Protein AF-A0A4R3DYY4-F1 (afdb_monomer_lite)

Radius of gyration: 25.38 Å; chains: 1; bounding box: 75×34×52 Å

Foldseek 3Di:
DPDPPQLDAPDQFDDLQSVLCNPVNVRSVCSVVVVVVVVVVPQADQDPVPRGGGRVSNVVSVCVVVVVPPPPPPPPPPPPPCVVVVVVVVVVVVVVVVVVPDDD

Sequence (104 aa):
MPERRRPEPTSLYPDEKELARVILGDRASEWPRIAKMEERNGLPPISAVYGGRYWPAIRAFFDRRYKLEAVTSLEQEEEPNDGLAEWKAERARIAAAKAKKRPD

pLDDT: mean 72.8, std 13.15, range [42.94, 85.94]

Structure (mmCIF, N/CA/C/O backbone):
data_AF-A0A4R3DYY4-F1
#
_entry.id   AF-A0A4R3DYY4-F1
#
loop_
_atom_site.group_PDB
_atom_site.id
_atom_site.type_symbol
_atom_site.label_atom_id
_atom_site.label_alt_id
_atom_site.label_comp_id
_atom_site.label_asym_id
_atom_site.label_entity_id
_atom_site.label_seq_id
_atom_site.pdbx_PDB_ins_code
_atom_site.Cartn_x
_atom_site.Cartn_y
_atom_site.Cartn_z
_atom_site.occupancy
_atom_site.B_iso_or_equiv
_atom_site.auth_seq_id
_atom_site.auth_comp_id
_atom_site.auth_asym_id
_atom_site.auth_atom_id
_atom_site.pdbx_PDB_model_num
ATOM 1 N N . MET A 1 1 ? -18.845 -22.920 -2.974 1.00 43.38 1 MET A N 1
ATOM 2 C CA . MET A 1 1 ? -18.210 -21.905 -2.106 1.00 43.38 1 MET A CA 1
ATOM 3 C C . MET A 1 1 ? -17.804 -20.750 -3.005 1.00 43.38 1 MET A C 1
ATOM 5 O O . MET A 1 1 ? -17.095 -21.035 -3.961 1.00 43.38 1 MET A O 1
ATOM 9 N N . PRO A 1 2 ? -18.288 -19.510 -2.825 1.00 50.94 2 PRO A N 1
ATOM 10 C CA . PRO A 1 2 ? -17.786 -18.408 -3.634 1.00 50.94 2 PRO A CA 1
ATOM 11 C C . PRO A 1 2 ? -16.313 -18.186 -3.277 1.00 50.94 2 PRO A C 1
ATOM 13 O O . PRO A 1 2 ? -15.975 -18.012 -2.105 1.00 50.94 2 PRO A O 1
ATOM 16 N N . GLU A 1 3 ? -15.450 -18.252 -4.290 1.00 49.66 3 GLU A N 1
ATOM 17 C CA . GLU A 1 3 ? -14.047 -17.850 -4.226 1.00 49.66 3 GLU A CA 1
ATOM 18 C C . GLU A 1 3 ? -13.998 -16.477 -3.545 1.00 49.66 3 GLU A C 1
ATOM 20 O O . GLU A 1 3 ? -14.592 -15.516 -4.047 1.00 49.66 3 GLU A O 1
ATOM 25 N N . ARG A 1 4 ? -13.373 -16.371 -2.367 1.00 54.16 4 ARG A N 1
ATOM 26 C CA . ARG A 1 4 ? -13.184 -15.073 -1.711 1.00 54.16 4 ARG A CA 1
ATOM 27 C C . ARG A 1 4 ? -12.249 -14.269 -2.606 1.00 54.16 4 ARG A C 1
ATOM 29 O O . ARG A 1 4 ? -11.035 -14.365 -2.449 1.00 54.16 4 ARG A O 1
ATOM 36 N N . ARG A 1 5 ? -12.799 -13.521 -3.572 1.00 57.78 5 ARG A N 1
ATOM 37 C CA . ARG A 1 5 ? -12.030 -12.568 -4.376 1.00 57.78 5 ARG A CA 1
ATOM 38 C C . ARG A 1 5 ? -11.246 -11.722 -3.386 1.00 57.78 5 ARG A C 1
ATOM 40 O O . ARG A 1 5 ? -11.843 -11.073 -2.524 1.00 57.78 5 ARG A O 1
ATOM 47 N N . ARG A 1 6 ? -9.915 -11.813 -3.457 1.00 62.09 6 ARG A N 1
ATOM 48 C CA . ARG A 1 6 ? -9.033 -10.940 -2.685 1.00 62.09 6 ARG A CA 1
ATOM 49 C C . ARG A 1 6 ? -9.521 -9.509 -2.912 1.00 62.09 6 ARG A C 1
ATOM 51 O O . ARG A 1 6 ? -9.836 -9.180 -4.057 1.00 62.09 6 ARG A O 1
ATOM 58 N N . PRO A 1 7 ? -9.633 -8.684 -1.862 1.00 64.44 7 PRO A N 1
ATOM 59 C CA . PRO A 1 7 ? -9.902 -7.275 -2.062 1.00 64.44 7 PRO A CA 1
ATOM 60 C C . PRO A 1 7 ? -8.690 -6.708 -2.803 1.00 64.44 7 PRO A C 1
ATOM 62 O O . PRO A 1 7 ? -7.621 -6.533 -2.228 1.00 64.44 7 PRO A O 1
ATOM 65 N N . GLU A 1 8 ? -8.832 -6.532 -4.109 1.00 71.06 8 GLU A N 1
ATOM 66 C CA . GLU A 1 8 ? -7.875 -5.816 -4.935 1.00 71.06 8 GLU A CA 1
ATOM 67 C C . GLU A 1 8 ? -8.502 -4.465 -5.291 1.00 71.06 8 GLU A C 1
ATOM 69 O O . GLU A 1 8 ? -9.716 -4.394 -5.508 1.00 71.06 8 GLU A O 1
ATOM 74 N N . PRO A 1 9 ? -7.711 -3.384 -5.290 1.00 75.44 9 PRO A N 1
ATOM 75 C CA . PRO A 1 9 ? -8.178 -2.080 -5.716 1.00 75.44 9 PRO A CA 1
ATOM 76 C C . PRO A 1 9 ? -8.576 -2.101 -7.190 1.00 75.44 9 PRO A C 1
ATOM 78 O O . PRO A 1 9 ? -8.115 -2.934 -7.974 1.00 75.44 9 PRO A O 1
ATOM 81 N N . THR A 1 10 ? -9.407 -1.138 -7.574 1.00 75.88 10 THR A N 1
ATOM 82 C CA . THR A 1 10 ? -9.939 -1.040 -8.941 1.00 75.88 10 THR A CA 1
ATOM 83 C C . THR A 1 10 ? -8.859 -0.600 -9.941 1.00 75.88 10 THR A C 1
ATOM 85 O O . THR A 1 10 ? -8.963 -0.875 -11.134 1.00 75.88 10 THR A O 1
ATOM 88 N N . SER A 1 11 ? -7.800 0.053 -9.448 1.00 78.88 11 SER A N 1
ATOM 89 C CA . SER A 1 11 ? -6.724 0.660 -10.239 1.00 78.88 11 SER A CA 1
ATOM 90 C C . SER A 1 11 ? -5.335 0.297 -9.704 1.00 78.88 11 SER A C 1
ATOM 92 O O . SER A 1 11 ? -5.167 -0.008 -8.527 1.00 78.88 11 SER A O 1
ATOM 94 N N . LEU A 1 12 ? -4.307 0.399 -10.557 1.00 80.44 12 LEU A N 1
ATOM 95 C CA . LEU A 1 12 ? -2.898 0.196 -10.168 1.00 80.44 12 LEU A CA 1
ATOM 96 C C . LEU A 1 12 ? -2.371 1.274 -9.205 1.00 80.44 12 LEU A C 1
ATOM 98 O O . LEU A 1 12 ? -1.470 1.010 -8.407 1.00 80.44 12 LEU A O 1
ATOM 102 N N . TYR A 1 13 ? -2.953 2.470 -9.281 1.00 81.69 13 TYR A N 1
ATOM 103 C CA . TYR A 1 13 ? -2.720 3.598 -8.385 1.00 81.69 13 TYR A CA 1
ATOM 104 C C . TYR A 1 13 ? -4.045 3.962 -7.708 1.00 81.69 13 TYR A C 1
ATOM 106 O O . TYR A 1 13 ? -4.714 4.898 -8.146 1.00 81.69 13 TYR A O 1
ATOM 114 N N . PRO A 1 14 ? -4.490 3.190 -6.704 1.00 81.69 14 PRO A N 1
ATOM 115 C CA . PRO A 1 14 ? -5.687 3.547 -5.961 1.00 81.69 14 PRO A CA 1
ATOM 116 C C . PRO A 1 14 ? -5.478 4.840 -5.171 1.00 81.69 14 PRO A C 1
ATOM 118 O O . PRO A 1 14 ? -4.364 5.156 -4.737 1.00 81.69 14 PRO A O 1
ATOM 121 N N . ASP A 1 15 ? -6.582 5.551 -4.942 1.00 81.00 15 ASP A N 1
ATOM 122 C CA . ASP A 1 15 ? -6.631 6.646 -3.976 1.00 81.00 15 ASP A CA 1
ATOM 123 C C . ASP A 1 15 ? -6.303 6.125 -2.570 1.00 81.00 15 ASP A C 1
ATOM 125 O O . ASP A 1 15 ? -6.580 4.967 -2.235 1.00 81.00 15 ASP A O 1
ATOM 129 N N . GLU A 1 16 ? -5.750 6.986 -1.717 1.00 80.12 16 GLU A N 1
ATOM 130 C CA . GLU A 1 16 ? -5.388 6.618 -0.348 1.00 80.12 16 GLU A CA 1
ATOM 131 C C . GLU A 1 16 ? -6.571 6.054 0.447 1.00 80.12 16 GLU A C 1
ATOM 133 O O . GLU A 1 16 ? -6.375 5.144 1.251 1.00 80.12 16 GLU A O 1
ATOM 138 N N . LYS A 1 17 ? -7.800 6.524 0.192 1.00 82.06 17 LYS A N 1
ATOM 139 C CA . LYS A 1 17 ? -9.010 6.016 0.857 1.00 82.06 17 LYS A CA 1
ATOM 140 C C . LYS A 1 17 ? -9.386 4.611 0.401 1.00 82.06 17 LYS A C 1
ATOM 142 O O . LYS A 1 17 ? -9.805 3.792 1.220 1.00 82.06 17 LYS A O 1
ATOM 147 N N . GLU A 1 18 ? -9.251 4.328 -0.893 1.00 84.19 18 GLU A N 1
ATOM 148 C CA . GLU A 1 18 ? -9.513 2.992 -1.437 1.00 84.19 18 GLU A CA 1
ATOM 149 C C . GLU A 1 18 ? -8.452 2.011 -0.932 1.00 84.19 18 GL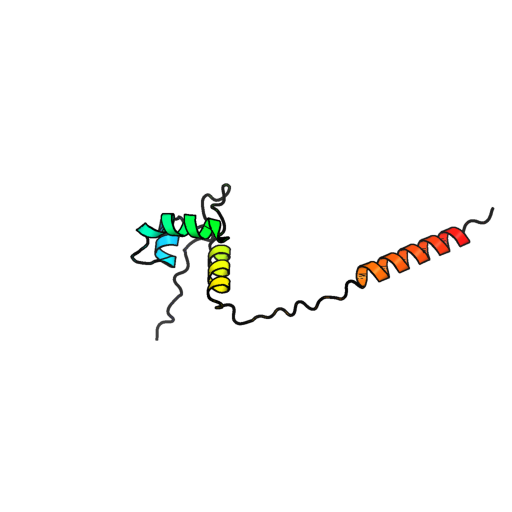U A C 1
ATOM 151 O O . GLU A 1 18 ? -8.782 0.950 -0.402 1.00 84.19 18 GLU A O 1
ATOM 156 N N . LEU A 1 19 ? -7.184 2.421 -0.984 1.00 83.88 19 LEU A N 1
ATOM 157 C CA . LEU A 1 19 ? -6.056 1.647 -0.486 1.00 83.88 19 LEU A CA 1
ATOM 158 C C . LEU A 1 19 ? -6.190 1.323 1.009 1.00 83.88 19 LEU A C 1
ATOM 160 O O . LEU A 1 19 ? -6.025 0.175 1.423 1.00 83.88 19 LEU A O 1
ATOM 164 N N . ALA A 1 20 ? -6.552 2.323 1.812 1.00 85.94 20 ALA A N 1
ATOM 165 C CA . ALA A 1 20 ? -6.808 2.173 3.236 1.00 85.94 20 ALA A CA 1
ATOM 166 C C . ALA A 1 20 ? -7.900 1.138 3.521 1.00 85.94 20 ALA A C 1
ATOM 168 O O . ALA A 1 20 ? -7.755 0.301 4.413 1.00 85.94 20 ALA A O 1
ATOM 169 N N . ARG A 1 21 ? -8.984 1.166 2.739 1.00 85.56 21 ARG A N 1
ATOM 170 C CA . ARG A 1 21 ? -10.102 0.230 2.880 1.00 85.56 21 ARG A CA 1
ATOM 171 C C . ARG A 1 21 ? -9.720 -1.188 2.467 1.00 85.56 21 ARG A C 1
ATOM 173 O O . ARG A 1 21 ? -10.181 -2.138 3.088 1.00 85.56 21 ARG A O 1
ATOM 180 N N . VAL A 1 22 ? -8.862 -1.339 1.462 1.00 84.44 22 VAL A N 1
ATOM 181 C CA . VAL A 1 22 ? -8.362 -2.648 1.024 1.00 84.44 22 VAL A CA 1
ATOM 182 C C . VAL A 1 22 ? -7.420 -3.269 2.063 1.00 84.44 22 VAL A C 1
ATOM 184 O O . VAL A 1 22 ? -7.519 -4.463 2.335 1.00 84.44 22 VAL A O 1
ATOM 187 N N . ILE A 1 23 ? -6.530 -2.475 2.668 1.00 81.75 23 ILE A N 1
ATOM 188 C CA . ILE A 1 23 ? -5.508 -2.985 3.599 1.00 81.75 23 ILE A CA 1
ATOM 189 C C . ILE A 1 23 ? -6.053 -3.140 5.023 1.00 81.75 23 ILE A C 1
ATOM 191 O O . ILE A 1 23 ? -5.824 -4.158 5.674 1.00 81.75 23 ILE A O 1
ATOM 195 N N . LEU A 1 24 ? -6.751 -2.121 5.526 1.00 84.56 24 LEU A N 1
ATOM 196 C CA . LEU A 1 24 ? -7.185 -2.039 6.923 1.00 84.56 24 LEU A CA 1
ATOM 197 C C . LEU A 1 24 ? -8.684 -2.295 7.116 1.00 84.56 24 LEU A C 1
ATOM 199 O O . LEU A 1 24 ? -9.120 -2.477 8.258 1.00 84.56 24 LEU A O 1
ATOM 203 N N . GLY A 1 25 ? -9.472 -2.313 6.037 1.00 83.56 25 GLY A N 1
ATOM 204 C CA . GLY A 1 25 ? -10.920 -2.481 6.110 1.00 83.56 25 GLY A CA 1
ATOM 205 C C . GLY A 1 25 ? -11.579 -1.317 6.842 1.00 83.56 25 GLY A C 1
ATOM 206 O O . GLY A 1 25 ? -11.479 -0.164 6.429 1.00 83.56 25 GLY A O 1
ATOM 207 N N . ASP A 1 26 ? -12.236 -1.634 7.953 1.00 82.75 26 ASP A N 1
ATOM 208 C CA . ASP A 1 26 ? -12.934 -0.677 8.820 1.00 82.75 26 ASP A CA 1
ATOM 209 C C . ASP A 1 26 ? -11.985 0.359 9.455 1.00 82.75 26 ASP A C 1
ATOM 211 O O . ASP A 1 26 ? -12.356 1.502 9.707 1.00 82.75 26 ASP A O 1
ATOM 215 N N . ARG A 1 27 ? -10.702 0.004 9.611 1.00 83.00 27 ARG A N 1
ATOM 216 C CA . ARG A 1 27 ? -9.659 0.883 10.170 1.00 83.00 27 ARG A CA 1
ATOM 217 C C . ARG A 1 27 ? -9.001 1.793 9.128 1.00 83.00 27 ARG A C 1
ATOM 219 O O . ARG A 1 27 ? -7.884 2.265 9.334 1.00 83.00 27 ARG A O 1
ATOM 226 N N . ALA A 1 28 ? -9.677 2.061 8.012 1.00 85.00 28 ALA A N 1
ATOM 227 C CA . ALA A 1 28 ? -9.149 2.884 6.924 1.00 85.00 28 ALA A CA 1
ATOM 228 C C . ALA A 1 28 ? -8.645 4.268 7.392 1.00 85.00 28 ALA A C 1
ATOM 230 O O . ALA A 1 28 ? -7.650 4.772 6.879 1.00 85.00 28 ALA A O 1
ATOM 231 N N . SER A 1 29 ? -9.266 4.861 8.413 1.00 85.06 29 SER A N 1
ATOM 232 C CA . SER A 1 29 ? -8.860 6.162 8.966 1.00 85.06 29 SER A CA 1
ATOM 233 C C . SER A 1 29 ? -7.449 6.181 9.570 1.00 85.06 29 SER A C 1
ATOM 235 O O . SER A 1 29 ? -6.843 7.246 9.666 1.00 85.06 29 SER A O 1
ATOM 237 N N . GLU A 1 30 ? -6.900 5.028 9.964 1.00 85.88 30 GLU A N 1
ATOM 238 C CA . GLU A 1 30 ? -5.544 4.935 10.526 1.00 85.88 30 GLU A CA 1
ATOM 239 C C . GLU A 1 30 ? -4.459 4.760 9.458 1.00 85.88 30 GLU A C 1
ATOM 241 O O . GLU A 1 30 ? -3.267 4.930 9.741 1.00 85.88 30 GLU A O 1
ATOM 246 N N . TRP A 1 31 ? -4.862 4.473 8.217 1.00 85.44 31 TRP A N 1
ATOM 247 C CA . TRP A 1 31 ? -3.953 4.278 7.097 1.00 85.44 31 TRP A CA 1
ATOM 248 C C . TRP A 1 31 ? -2.921 5.394 6.925 1.00 85.44 31 TRP A C 1
ATOM 250 O O . TRP A 1 31 ? -1.752 5.044 6.873 1.00 85.44 31 TRP A O 1
ATOM 260 N N . PRO A 1 32 ? -3.243 6.702 6.918 1.00 83.25 32 PRO A N 1
ATOM 261 C CA . PRO A 1 32 ? -2.226 7.741 6.713 1.00 83.25 32 PRO A CA 1
ATOM 262 C C . PRO A 1 32 ? -1.131 7.738 7.794 1.00 83.25 32 PRO A C 1
ATOM 264 O O . PRO A 1 32 ? 0.038 8.018 7.517 1.00 83.25 32 PRO A O 1
ATOM 267 N N . ARG A 1 33 ? -1.477 7.378 9.038 1.00 85.75 33 ARG A N 1
ATOM 268 C CA . ARG A 1 33 ? -0.505 7.268 10.136 1.00 85.75 33 ARG A CA 1
ATOM 269 C C . ARG A 1 33 ? 0.400 6.051 9.951 1.00 85.75 33 ARG A C 1
ATOM 271 O O . ARG A 1 33 ? 1.612 6.159 10.137 1.00 85.75 33 ARG A O 1
ATOM 278 N N . ILE A 1 34 ? -0.188 4.918 9.574 1.00 84.31 34 ILE A N 1
ATOM 279 C CA . ILE A 1 34 ? 0.524 3.659 9.324 1.00 84.31 34 ILE A CA 1
ATOM 280 C C . ILE A 1 34 ? 1.401 3.786 8.078 1.00 84.31 34 ILE A C 1
ATOM 282 O O . ILE A 1 34 ? 2.578 3.461 8.130 1.00 84.31 34 ILE A O 1
ATOM 286 N N . ALA A 1 35 ? 0.864 4.347 7.001 1.00 83.62 35 ALA A N 1
ATOM 287 C CA . ALA A 1 35 ? 1.539 4.652 5.751 1.00 83.62 35 ALA A CA 1
ATOM 288 C C . ALA A 1 35 ? 2.821 5.456 5.979 1.00 83.62 35 ALA A C 1
ATOM 290 O O . ALA A 1 35 ? 3.871 5.066 5.481 1.00 83.62 35 ALA A O 1
ATOM 291 N N . LYS A 1 36 ? 2.771 6.510 6.801 1.00 82.81 36 LYS A N 1
ATOM 292 C CA . LYS A 1 36 ? 3.953 7.318 7.137 1.00 82.81 36 LYS A CA 1
ATOM 293 C C . LYS A 1 36 ? 5.003 6.544 7.940 1.00 82.81 36 LYS A C 1
ATOM 295 O O . LYS A 1 36 ? 6.198 6.812 7.817 1.00 82.81 36 LYS A O 1
ATOM 300 N N . MET A 1 37 ? 4.570 5.618 8.795 1.00 85.00 37 MET A N 1
ATOM 301 C CA . MET A 1 37 ? 5.476 4.750 9.548 1.00 85.00 37 MET A CA 1
ATOM 302 C C . MET A 1 37 ? 6.112 3.700 8.634 1.00 85.00 37 MET A C 1
ATOM 304 O O . MET A 1 37 ? 7.321 3.505 8.673 1.00 85.00 37 MET A O 1
ATOM 308 N N . GLU A 1 38 ? 5.316 3.088 7.763 1.00 81.56 38 GLU A N 1
ATOM 309 C CA . GLU A 1 38 ? 5.771 2.0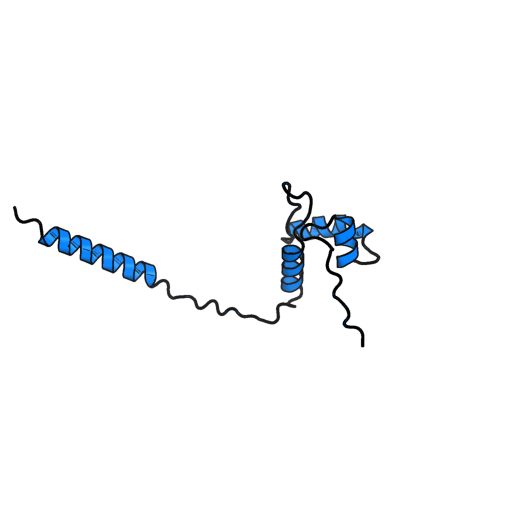76 6.818 1.00 81.56 38 GLU A CA 1
ATOM 310 C C . GLU A 1 38 ? 6.629 2.675 5.694 1.00 81.56 38 GLU A C 1
ATOM 312 O O . GLU A 1 38 ? 7.574 2.027 5.262 1.00 81.56 38 GLU A O 1
ATOM 317 N N . GLU A 1 39 ? 6.418 3.931 5.286 1.00 84.12 39 GLU A N 1
ATOM 318 C CA . GLU A 1 39 ? 7.327 4.655 4.377 1.00 84.12 39 GLU A CA 1
ATOM 319 C C . GLU A 1 39 ? 8.748 4.742 4.949 1.00 84.12 39 GLU A C 1
ATOM 321 O O . GLU A 1 39 ? 9.720 4.612 4.209 1.00 84.12 39 GLU A O 1
ATOM 326 N N . ARG A 1 40 ? 8.897 4.863 6.277 1.00 80.00 40 ARG A N 1
ATOM 327 C CA . ARG A 1 40 ? 10.217 4.779 6.932 1.00 80.00 40 ARG A CA 1
ATOM 328 C C . ARG A 1 40 ? 10.786 3.361 6.941 1.00 80.00 40 ARG A C 1
ATOM 330 O O . ARG A 1 40 ? 11.998 3.203 7.015 1.00 80.00 40 ARG A O 1
ATOM 337 N N . ASN A 1 41 ? 9.923 2.351 6.867 1.00 77.81 41 ASN A N 1
ATOM 338 C CA . ASN A 1 41 ? 10.295 0.939 6.821 1.00 77.81 41 ASN A CA 1
ATOM 339 C C . ASN A 1 41 ? 10.518 0.420 5.386 1.00 77.81 41 ASN A C 1
ATOM 341 O O . ASN A 1 41 ? 10.877 -0.745 5.226 1.00 77.81 41 ASN A O 1
ATOM 345 N N . GLY A 1 42 ? 10.330 1.257 4.355 1.00 77.31 42 GLY A N 1
ATOM 346 C CA . GLY A 1 42 ? 10.553 0.902 2.948 1.00 77.31 42 GLY A CA 1
ATOM 347 C C . GLY A 1 42 ? 9.289 0.728 2.098 1.00 77.31 42 GLY A C 1
ATOM 348 O O . GLY A 1 42 ? 9.379 0.210 0.986 1.00 77.31 42 GLY A O 1
ATOM 349 N N . LEU A 1 43 ? 8.118 1.152 2.585 1.00 82.94 43 LEU A N 1
ATOM 350 C CA . LEU A 1 43 ? 6.901 1.214 1.775 1.00 82.94 43 LEU A CA 1
ATOM 351 C C . LEU A 1 43 ? 7.086 2.224 0.625 1.00 82.94 43 LEU A C 1
ATOM 353 O O . LEU A 1 43 ? 7.613 3.316 0.858 1.00 82.94 43 LEU A O 1
ATOM 357 N N . PRO A 1 44 ? 6.637 1.909 -0.603 1.00 79.75 44 PRO A N 1
ATOM 358 C CA . PRO A 1 44 ? 6.753 2.823 -1.732 1.00 79.75 44 PRO A CA 1
ATOM 359 C C . PRO A 1 44 ? 6.025 4.156 -1.462 1.00 79.75 44 PRO A C 1
ATOM 361 O O . PRO A 1 44 ? 4.864 4.141 -1.028 1.00 79.75 44 PRO A O 1
ATOM 364 N N . PRO A 1 45 ? 6.680 5.302 -1.739 1.00 79.44 45 PRO A N 1
ATOM 365 C CA . PRO A 1 45 ? 6.080 6.618 -1.569 1.00 79.44 45 PRO A CA 1
ATOM 366 C C . PRO A 1 45 ? 4.986 6.870 -2.613 1.00 79.44 45 PRO A C 1
ATOM 368 O O . PRO A 1 45 ? 4.823 6.131 -3.590 1.00 79.44 45 PRO A O 1
ATOM 371 N N . ILE A 1 46 ? 4.232 7.950 -2.417 1.00 82.00 46 ILE A N 1
ATOM 372 C CA . ILE A 1 46 ? 3.237 8.413 -3.389 1.00 82.00 46 ILE A CA 1
ATOM 373 C C . ILE A 1 46 ? 3.959 8.845 -4.669 1.00 82.00 46 ILE A C 1
ATOM 375 O O . ILE A 1 46 ? 4.904 9.635 -4.631 1.00 82.00 46 ILE A O 1
ATOM 379 N N . SER A 1 47 ? 3.513 8.334 -5.817 1.00 77.69 47 SER A N 1
ATOM 380 C CA . SER A 1 47 ? 4.058 8.755 -7.102 1.00 77.69 47 SER A CA 1
ATOM 381 C C . SER A 1 47 ? 3.581 10.167 -7.425 1.00 77.69 47 SER A C 1
ATOM 383 O O . SER A 1 47 ? 2.388 10.389 -7.605 1.00 77.69 47 SER A O 1
ATOM 385 N N . ALA A 1 48 ? 4.510 11.112 -7.568 1.00 74.38 48 ALA A N 1
ATOM 386 C CA . ALA A 1 48 ? 4.187 12.478 -7.987 1.00 74.38 48 ALA A CA 1
ATOM 387 C C . ALA A 1 48 ? 3.580 12.545 -9.404 1.00 74.38 48 ALA A C 1
ATOM 389 O O . ALA A 1 48 ? 2.882 13.499 -9.725 1.00 74.38 48 ALA A O 1
ATOM 390 N N . VAL A 1 49 ? 3.834 11.530 -10.240 1.00 79.62 49 VAL A N 1
ATOM 391 C CA . VAL A 1 49 ? 3.344 11.456 -11.627 1.00 79.62 49 VAL A CA 1
ATOM 392 C C . VAL A 1 49 ? 1.903 10.950 -11.686 1.00 79.62 49 VAL A C 1
ATOM 394 O O . VAL A 1 49 ? 1.098 11.479 -12.443 1.00 79.62 49 VAL A O 1
ATOM 397 N N . TYR A 1 50 ? 1.570 9.937 -10.883 1.00 75.88 50 TYR A N 1
ATOM 398 C CA . TYR A 1 50 ? 0.262 9.270 -10.929 1.00 75.88 50 TYR A CA 1
ATOM 399 C C . TYR A 1 50 ? -0.654 9.633 -9.754 1.00 75.88 50 TYR A C 1
ATOM 401 O O . TYR A 1 50 ? -1.789 9.172 -9.699 1.00 75.88 50 TYR A O 1
ATOM 409 N N . GLY A 1 51 ? -0.169 10.426 -8.795 1.00 73.06 51 GLY A N 1
ATOM 410 C CA . GLY A 1 51 ? -0.929 10.896 -7.633 1.00 73.06 51 GLY A CA 1
ATOM 411 C C . GLY A 1 51 ? -1.292 9.815 -6.609 1.00 73.06 51 GLY A C 1
ATOM 412 O O . GLY A 1 51 ? -1.911 10.128 -5.599 1.00 73.06 51 GLY A O 1
ATOM 413 N N . GLY A 1 52 ? -0.906 8.557 -6.839 1.00 81.31 52 GLY A N 1
ATOM 414 C CA . GLY A 1 52 ? -1.237 7.420 -5.983 1.00 81.31 52 GLY A CA 1
ATOM 415 C C . GLY A 1 52 ? -0.024 6.568 -5.633 1.00 81.31 52 GLY A C 1
ATOM 416 O O . GLY A 1 52 ? 1.084 6.752 -6.153 1.00 81.31 52 GLY A O 1
ATOM 417 N N . ARG A 1 53 ? -0.236 5.592 -4.750 1.00 83.25 53 ARG A N 1
ATOM 418 C CA . ARG A 1 53 ? 0.784 4.592 -4.413 1.00 83.25 53 ARG A CA 1
ATOM 419 C C . ARG A 1 53 ? 0.597 3.368 -5.293 1.00 83.25 53 ARG A 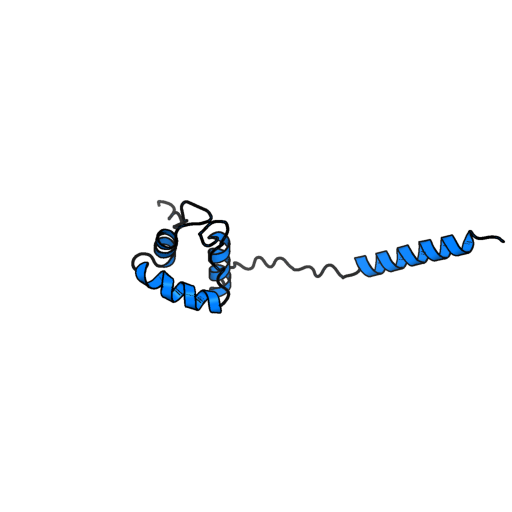C 1
ATOM 421 O O . ARG A 1 53 ? -0.526 2.926 -5.508 1.00 83.25 53 ARG A O 1
ATOM 428 N N . TYR A 1 54 ? 1.695 2.809 -5.783 1.00 84.12 54 TYR A N 1
ATOM 429 C CA . TYR A 1 54 ? 1.633 1.648 -6.662 1.00 84.12 54 TYR A CA 1
ATOM 430 C C . TYR A 1 54 ? 1.232 0.396 -5.867 1.00 84.12 54 TYR A C 1
ATOM 432 O O . TYR A 1 54 ? 2.020 -0.128 -5.073 1.00 84.12 54 TYR A O 1
ATOM 440 N N . TRP A 1 55 ? -0.001 -0.078 -6.073 1.00 84.25 55 TRP A N 1
ATOM 441 C CA . TRP A 1 55 ? -0.580 -1.198 -5.322 1.00 84.25 55 TRP A CA 1
ATOM 442 C C . TRP A 1 55 ? 0.256 -2.487 -5.381 1.00 84.25 55 TRP A C 1
ATOM 444 O O . TRP A 1 55 ? 0.500 -3.073 -4.323 1.00 84.25 55 TRP A O 1
ATOM 454 N N . PRO A 1 56 ? 0.771 -2.925 -6.548 1.00 82.75 56 PRO A N 1
ATOM 455 C CA . PRO A 1 56 ? 1.572 -4.146 -6.617 1.00 82.75 56 PRO A CA 1
ATOM 456 C C . PRO A 1 56 ? 2.855 -4.081 -5.779 1.00 82.75 56 PRO A C 1
ATOM 458 O O . PRO A 1 56 ? 3.229 -5.080 -5.170 1.00 82.75 56 PRO A O 1
ATOM 461 N N . ALA A 1 57 ? 3.504 -2.914 -5.683 1.00 84.12 57 ALA A N 1
ATOM 462 C CA . ALA A 1 57 ? 4.686 -2.752 -4.831 1.00 84.12 57 ALA A CA 1
ATOM 463 C C . ALA A 1 57 ? 4.332 -2.772 -3.340 1.00 84.12 57 ALA A C 1
ATOM 465 O O . ALA A 1 57 ? 5.062 -3.363 -2.549 1.00 84.12 57 ALA A O 1
ATOM 466 N N . ILE A 1 58 ? 3.198 -2.180 -2.954 1.00 83.56 58 ILE A N 1
ATOM 467 C CA . ILE A 1 58 ? 2.696 -2.261 -1.575 1.00 83.56 58 ILE A CA 1
ATOM 468 C C . ILE A 1 58 ? 2.395 -3.713 -1.205 1.00 83.56 58 ILE A C 1
ATOM 470 O O . ILE A 1 58 ? 2.807 -4.185 -0.146 1.00 83.56 58 ILE A O 1
ATOM 474 N N . ARG A 1 59 ? 1.715 -4.438 -2.098 1.00 83.06 59 ARG A N 1
ATOM 475 C CA . ARG A 1 59 ? 1.418 -5.857 -1.917 1.00 83.06 59 ARG A CA 1
ATOM 476 C C . ARG A 1 59 ? 2.704 -6.665 -1.748 1.00 83.06 59 ARG A C 1
ATOM 478 O O . ARG A 1 59 ? 2.808 -7.383 -0.764 1.00 83.06 59 ARG A O 1
ATOM 485 N N . ALA A 1 60 ? 3.687 -6.497 -2.634 1.00 82.12 60 ALA A N 1
ATOM 486 C CA . ALA A 1 60 ? 4.978 -7.185 -2.541 1.00 82.12 60 ALA A CA 1
ATOM 487 C C . ALA A 1 60 ? 5.740 -6.852 -1.245 1.00 82.12 60 ALA A C 1
ATOM 489 O O . ALA A 1 60 ? 6.339 -7.731 -0.632 1.00 82.12 60 ALA A O 1
ATOM 490 N N . PHE A 1 61 ? 5.687 -5.599 -0.787 1.00 84.12 61 PHE A N 1
ATOM 491 C CA . PHE A 1 61 ? 6.297 -5.186 0.476 1.00 84.12 61 PHE A CA 1
ATOM 492 C C . PHE A 1 61 ? 5.683 -5.920 1.681 1.00 84.12 61 PHE A C 1
ATOM 494 O O . PHE A 1 61 ? 6.415 -6.453 2.518 1.00 84.12 61 PHE A O 1
ATOM 501 N N . PHE A 1 62 ? 4.352 -6.003 1.756 1.00 82.31 62 PHE A N 1
ATOM 502 C CA . PHE A 1 62 ? 3.686 -6.748 2.826 1.00 82.31 62 PHE A CA 1
ATOM 503 C C . PHE A 1 62 ? 3.907 -8.258 2.708 1.00 82.31 62 PHE A C 1
ATOM 505 O O . PHE A 1 62 ? 4.134 -8.916 3.722 1.00 82.31 62 PHE A O 1
ATOM 512 N N . ASP A 1 63 ? 3.900 -8.798 1.491 1.00 80.75 63 ASP A N 1
ATOM 513 C CA . ASP A 1 63 ? 4.144 -10.219 1.231 1.00 80.75 63 ASP A CA 1
ATOM 514 C C . ASP A 1 63 ? 5.536 -10.646 1.736 1.00 80.75 63 ASP A C 1
ATOM 516 O O . ASP A 1 63 ? 5.657 -11.606 2.502 1.00 80.75 63 ASP A O 1
ATOM 520 N N . ARG A 1 64 ? 6.564 -9.831 1.453 1.00 79.12 64 ARG A N 1
ATOM 521 C CA . ARG A 1 64 ? 7.927 -9.976 1.996 1.00 79.12 64 ARG A CA 1
ATOM 522 C C . ARG A 1 64 ? 7.972 -9.862 3.514 1.00 79.12 64 ARG A C 1
ATOM 524 O O . ARG A 1 64 ? 8.595 -10.682 4.187 1.00 79.12 64 ARG A O 1
ATOM 531 N N . ARG A 1 65 ? 7.306 -8.849 4.078 1.00 78.25 65 ARG A N 1
ATOM 532 C CA . ARG A 1 65 ? 7.320 -8.574 5.525 1.00 78.25 65 ARG A CA 1
ATOM 533 C C . ARG A 1 65 ? 6.688 -9.698 6.345 1.00 78.25 65 ARG A C 1
ATOM 535 O O . ARG A 1 65 ? 7.177 -10.004 7.430 1.00 78.25 65 ARG A O 1
ATOM 542 N N . TYR A 1 66 ? 5.633 -10.318 5.825 1.00 77.19 66 TYR A N 1
ATOM 543 C CA . TYR A 1 66 ? 4.927 -11.417 6.485 1.00 77.19 66 TYR A CA 1
ATOM 544 C C . TYR A 1 66 ? 5.382 -12.807 6.023 1.00 77.19 66 TYR A C 1
ATOM 546 O O . TYR A 1 66 ? 4.775 -13.796 6.430 1.00 77.19 66 TYR A O 1
ATOM 554 N N . LYS A 1 67 ? 6.457 -12.895 5.221 1.00 67.50 67 LYS A N 1
ATOM 555 C CA . LYS A 1 67 ? 6.973 -14.150 4.646 1.00 67.50 67 LYS A CA 1
ATOM 556 C C . LYS A 1 67 ? 5.883 -14.962 3.926 1.00 67.50 67 LYS A C 1
ATOM 558 O O . LYS A 1 67 ? 5.894 -16.189 3.959 1.00 67.50 67 LYS A O 1
ATOM 563 N N . LEU A 1 68 ? 4.920 -14.264 3.320 1.00 61.69 68 LEU A N 1
ATOM 564 C CA . LEU A 1 68 ? 3.910 -14.850 2.437 1.00 61.69 68 LEU A CA 1
ATOM 565 C C . LEU A 1 68 ? 4.447 -15.087 1.031 1.00 61.69 68 LEU A C 1
ATOM 567 O O . LEU A 1 68 ? 3.762 -15.739 0.239 1.00 61.69 68 LEU A O 1
ATOM 571 N N . GLU A 1 69 ? 5.684 -14.658 0.770 1.00 52.69 69 GLU A N 1
ATOM 572 C CA . GLU A 1 69 ? 6.481 -15.218 -0.302 1.00 52.69 69 GLU A CA 1
ATOM 573 C C . GLU A 1 69 ? 6.634 -16.709 0.016 1.00 52.69 69 GLU A C 1
ATOM 575 O O . GLU A 1 69 ? 7.557 -17.148 0.705 1.00 52.69 69 GLU A O 1
ATOM 580 N N . ALA A 1 70 ? 5.680 -17.505 -0.489 1.00 50.81 70 ALA A N 1
ATOM 581 C CA . ALA A 1 70 ? 5.972 -18.844 -0.947 1.00 50.81 70 ALA A CA 1
ATOM 582 C C . ALA A 1 70 ? 7.289 -18.684 -1.674 1.00 50.81 70 ALA A C 1
ATOM 584 O O . ALA A 1 70 ? 7.364 -17.897 -2.617 1.00 50.81 70 ALA A O 1
ATOM 585 N N . VAL A 1 71 ? 8.309 -19.311 -1.107 1.00 48.31 71 VAL A N 1
ATOM 586 C CA . VAL A 1 71 ? 9.689 -19.261 -1.534 1.00 48.3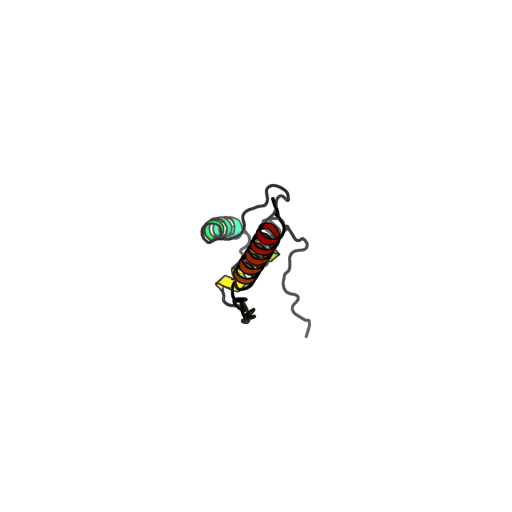1 71 VAL A CA 1
ATOM 587 C C . VAL A 1 71 ? 9.711 -19.705 -2.993 1.00 48.31 71 VAL A C 1
ATOM 589 O O . VAL A 1 71 ? 10.009 -20.844 -3.312 1.00 48.31 71 VAL A O 1
ATOM 592 N N . THR A 1 72 ? 9.390 -18.802 -3.912 1.00 45.81 72 THR A N 1
ATOM 593 C CA . THR A 1 72 ? 10.041 -18.776 -5.198 1.00 45.81 72 THR A CA 1
ATOM 594 C C . THR A 1 72 ? 11.373 -18.162 -4.836 1.00 45.81 72 THR A C 1
ATOM 596 O O . THR A 1 72 ? 11.628 -16.979 -5.044 1.00 45.81 72 THR A O 1
ATOM 599 N N . SER A 1 73 ? 12.214 -19.000 -4.222 1.00 44.50 73 SER A N 1
ATOM 600 C CA . SER A 1 73 ? 13.595 -19.065 -4.638 1.00 44.50 73 SER A CA 1
ATOM 601 C C . SER A 1 73 ? 13.522 -19.113 -6.157 1.00 44.50 73 SER A C 1
ATOM 603 O O . SER A 1 73 ? 13.438 -20.170 -6.767 1.00 44.50 73 SER A O 1
ATOM 605 N N . LEU A 1 74 ? 13.514 -17.939 -6.780 1.00 45.25 74 LEU A N 1
ATOM 606 C CA . LEU A 1 74 ? 14.455 -17.774 -7.850 1.00 45.25 74 LEU A CA 1
ATOM 607 C C . LEU A 1 74 ? 15.758 -18.045 -7.120 1.00 45.25 74 LEU A C 1
ATOM 609 O O . LEU A 1 74 ? 16.217 -17.216 -6.331 1.00 45.25 74 LEU A 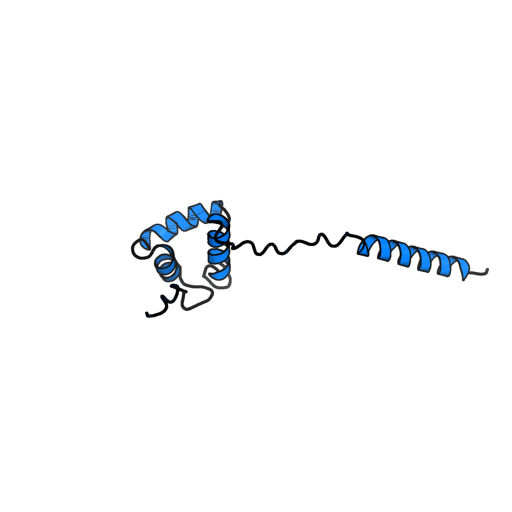O 1
ATOM 613 N N . GLU A 1 75 ? 16.240 -19.283 -7.249 1.00 42.94 75 GLU A N 1
ATOM 614 C CA . GLU A 1 75 ? 17.662 -19.499 -7.386 1.00 42.94 75 GLU A CA 1
ATOM 615 C C . GLU A 1 75 ? 18.139 -18.290 -8.181 1.00 42.94 75 GLU A C 1
ATOM 617 O O . GLU A 1 75 ? 17.925 -18.163 -9.384 1.00 42.94 75 GLU A O 1
ATOM 622 N N . GLN A 1 76 ? 18.691 -17.318 -7.461 1.00 45.59 76 GLN A N 1
ATOM 623 C CA . GLN A 1 76 ? 19.803 -16.601 -8.006 1.00 45.59 76 GLN A CA 1
ATOM 624 C C . GLN A 1 76 ? 20.820 -17.720 -8.185 1.00 45.59 76 GLN A C 1
ATOM 626 O O . GLN A 1 76 ? 21.609 -18.005 -7.289 1.00 45.59 76 GLN A O 1
ATOM 631 N N . GLU A 1 77 ? 20.714 -18.428 -9.311 1.00 47.00 77 GLU A N 1
ATOM 632 C CA . GLU A 1 77 ? 21.893 -18.874 -10.004 1.00 47.00 77 GLU A CA 1
ATOM 633 C C . GLU A 1 77 ? 22.717 -17.590 -10.061 1.00 47.00 77 GLU A C 1
ATOM 635 O O . GLU A 1 77 ? 22.405 -16.645 -10.791 1.00 47.00 77 GLU A O 1
ATOM 640 N N . GLU A 1 78 ? 23.668 -17.471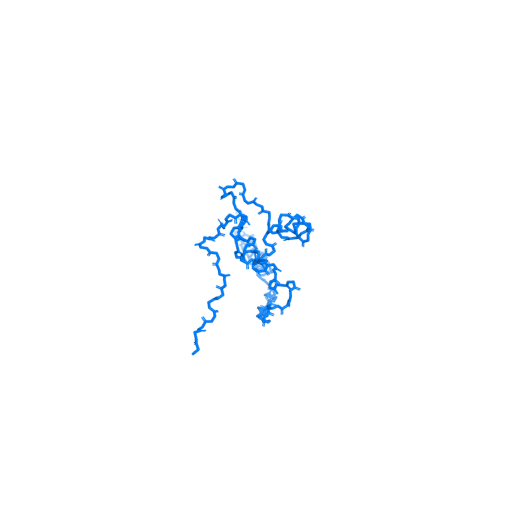 -9.131 1.00 51.16 78 GLU A N 1
ATOM 641 C CA . GLU A 1 78 ? 24.886 -16.740 -9.397 1.00 51.16 78 GLU A CA 1
ATOM 642 C C . GLU A 1 78 ? 25.384 -17.355 -10.698 1.00 51.16 78 GLU A C 1
ATOM 644 O O . GLU A 1 78 ? 26.126 -18.333 -10.687 1.00 51.16 78 GLU A O 1
ATOM 649 N N . GLU A 1 79 ? 24.886 -16.834 -11.823 1.00 51.06 79 GLU A N 1
ATOM 650 C CA . GLU A 1 79 ? 25.578 -16.899 -13.089 1.00 51.06 79 GLU A CA 1
ATOM 651 C C . GLU A 1 79 ? 27.006 -16.534 -12.709 1.00 51.06 79 GLU A C 1
ATOM 653 O O . GLU A 1 79 ? 27.235 -15.404 -12.238 1.00 51.06 79 GLU A O 1
ATOM 658 N N . PRO A 1 80 ? 27.953 -17.489 -12.772 1.00 52.44 80 PRO A N 1
ATOM 659 C CA . PRO A 1 80 ? 29.329 -17.151 -12.510 1.00 52.44 80 PRO A CA 1
ATOM 660 C C . PRO A 1 80 ? 29.620 -15.956 -13.411 1.00 52.44 80 PRO A C 1
ATOM 662 O O . PRO A 1 80 ? 29.218 -15.923 -14.575 1.00 52.44 80 PRO A O 1
ATOM 665 N N . ASN A 1 81 ? 30.253 -14.927 -12.855 1.00 56.66 81 ASN A N 1
ATOM 666 C CA . ASN A 1 81 ? 30.664 -13.705 -13.549 1.00 56.66 81 ASN A CA 1
ATOM 667 C C . ASN A 1 81 ? 31.754 -13.994 -14.621 1.00 56.66 81 ASN A C 1
ATOM 669 O O . ASN A 1 81 ? 32.731 -13.259 -14.770 1.00 56.66 81 ASN A O 1
ATOM 673 N N . ASP A 1 82 ? 31.610 -15.102 -15.346 1.00 58.56 82 ASP A N 1
ATOM 674 C CA . ASP A 1 82 ? 32.477 -15.671 -16.365 1.00 58.56 82 ASP A CA 1
ATOM 675 C C . ASP A 1 82 ? 32.395 -14.862 -17.664 1.00 58.56 82 ASP A C 1
ATOM 677 O O . ASP A 1 82 ? 33.402 -14.676 -18.345 1.00 58.56 82 ASP A O 1
ATOM 681 N N . GLY A 1 83 ? 31.252 -14.220 -17.938 1.00 59.59 83 GLY A N 1
ATOM 682 C CA . GLY A 1 83 ? 31.077 -13.376 -19.124 1.00 59.59 83 GLY A CA 1
ATOM 683 C C . GLY A 1 83 ? 32.075 -12.209 -19.210 1.00 59.59 83 GLY A C 1
ATOM 684 O O . GLY A 1 83 ? 32.494 -11.817 -20.303 1.00 59.59 83 GLY A O 1
ATOM 685 N N . LEU A 1 84 ? 32.537 -11.673 -18.070 1.00 60.19 84 LEU A N 1
ATOM 686 C CA . LEU A 1 84 ? 33.569 -10.630 -18.052 1.00 60.19 84 LEU A CA 1
ATOM 687 C C . LEU A 1 84 ? 34.978 -11.200 -18.294 1.00 60.19 84 LEU A C 1
ATOM 689 O O . LEU A 1 84 ? 35.827 -10.512 -18.874 1.00 60.19 84 LEU A O 1
ATOM 693 N N . ALA A 1 85 ? 35.243 -12.431 -17.848 1.00 70.50 85 ALA A N 1
ATOM 694 C CA . ALA A 1 85 ? 36.511 -13.119 -18.071 1.00 70.50 85 ALA A CA 1
ATOM 695 C C . ALA A 1 85 ? 36.652 -13.536 -19.543 1.00 70.50 85 ALA A C 1
ATOM 697 O O . ALA A 1 85 ? 37.681 -13.237 -20.160 1.00 70.50 85 ALA A O 1
ATOM 698 N N . GLU A 1 86 ? 35.595 -14.101 -20.130 1.00 71.69 86 GLU A N 1
ATOM 699 C CA . GLU A 1 86 ? 35.536 -14.437 -21.554 1.00 71.69 86 GLU A CA 1
ATOM 700 C C . GLU A 1 86 ? 35.695 -13.193 -22.434 1.00 71.69 86 GLU A C 1
ATOM 702 O O . GLU A 1 86 ? 36.524 -13.173 -23.346 1.00 71.69 86 GLU A O 1
ATOM 707 N N . TRP A 1 87 ? 35.003 -12.096 -22.107 1.00 71.19 87 TRP A N 1
ATOM 708 C CA . TRP A 1 87 ? 35.136 -10.840 -22.847 1.00 71.19 87 TRP A CA 1
ATOM 709 C C . TRP A 1 87 ? 36.551 -10.244 -22.768 1.00 71.19 87 TRP A C 1
ATOM 711 O O . TRP A 1 87 ? 37.072 -9.725 -23.762 1.00 71.19 87 TRP A O 1
ATOM 721 N N . LYS A 1 88 ? 37.218 -10.330 -21.608 1.00 80.12 88 LYS A N 1
ATOM 722 C CA . LYS A 1 88 ? 38.621 -9.899 -21.473 1.00 80.12 88 LYS A CA 1
ATOM 723 C C . LYS A 1 88 ? 39.560 -10.781 -22.297 1.00 80.12 88 LYS A C 1
ATOM 725 O O . LYS A 1 88 ? 40.460 -10.245 -22.948 1.00 80.12 88 LYS A O 1
ATOM 730 N N . ALA A 1 89 ? 39.344 -12.097 -22.295 1.00 81.62 89 ALA A N 1
ATOM 731 C CA . ALA A 1 89 ? 40.134 -13.043 -23.077 1.00 81.62 89 ALA A CA 1
ATOM 732 C C . ALA A 1 89 ? 39.967 -12.807 -24.587 1.00 81.62 89 ALA A C 1
ATOM 734 O O . ALA A 1 89 ? 40.962 -12.759 -25.315 1.00 81.62 89 ALA A O 1
ATOM 735 N N . GLU A 1 90 ? 38.739 -12.567 -25.049 1.00 78.19 90 GLU A N 1
ATOM 736 C CA . GLU A 1 90 ? 38.443 -12.273 -26.453 1.00 78.19 90 GLU A CA 1
ATOM 737 C C . GLU A 1 90 ? 39.107 -10.963 -26.900 1.00 78.19 90 GLU A C 1
ATOM 739 O O . GLU A 1 90 ? 39.808 -10.912 -27.915 1.00 78.19 90 GLU A O 1
ATOM 744 N N . ARG A 1 91 ? 39.017 -9.905 -26.083 1.00 81.12 91 ARG A N 1
ATOM 745 C CA . ARG A 1 91 ? 39.712 -8.639 -26.368 1.00 81.12 91 ARG A CA 1
ATOM 746 C C . ARG A 1 91 ? 41.231 -8.790 -26.407 1.00 81.12 91 ARG A C 1
ATOM 748 O O . ARG A 1 91 ? 41.875 -8.158 -27.247 1.00 81.12 91 ARG A O 1
ATOM 755 N N . ALA A 1 92 ? 41.808 -9.619 -25.537 1.00 82.25 92 ALA A N 1
ATOM 756 C CA . ALA A 1 92 ? 43.243 -9.897 -25.537 1.00 82.25 92 ALA A CA 1
ATOM 757 C C . ALA A 1 92 ? 43.679 -10.658 -26.802 1.00 82.25 92 ALA A C 1
ATOM 759 O O . ALA A 1 92 ? 44.699 -10.308 -27.401 1.00 82.25 92 ALA A O 1
ATOM 760 N N . ARG A 1 93 ? 42.885 -11.635 -27.264 1.00 81.62 93 ARG A N 1
ATOM 761 C CA . ARG A 1 93 ? 43.128 -12.364 -28.523 1.00 81.62 93 ARG A CA 1
ATOM 762 C C . ARG A 1 93 ? 43.086 -11.437 -29.733 1.00 81.62 93 ARG A C 1
ATOM 764 O O . ARG A 1 93 ? 44.001 -11.465 -30.556 1.00 81.62 93 ARG A O 1
ATOM 771 N N . ILE A 1 94 ? 42.079 -10.566 -29.805 1.00 80.19 94 ILE A N 1
ATOM 772 C CA . ILE A 1 94 ? 41.946 -9.577 -30.884 1.00 80.19 94 ILE A CA 1
ATOM 773 C C . ILE A 1 94 ? 43.130 -8.594 -30.871 1.00 80.19 94 ILE A C 1
ATOM 775 O O . ILE A 1 94 ? 43.686 -8.280 -31.927 1.00 80.19 94 ILE A O 1
ATOM 779 N N . ALA A 1 95 ? 43.570 -8.139 -29.693 1.00 79.38 95 ALA A N 1
ATOM 780 C CA . ALA A 1 95 ? 44.735 -7.262 -29.564 1.00 79.38 95 ALA A CA 1
ATOM 781 C C . ALA A 1 95 ? 46.042 -7.952 -30.001 1.00 79.38 95 ALA A C 1
ATOM 783 O O . ALA A 1 95 ? 46.825 -7.363 -30.750 1.00 79.38 95 ALA A O 1
ATOM 784 N N . ALA A 1 96 ? 46.252 -9.212 -29.605 1.00 74.69 96 ALA A N 1
ATOM 785 C CA . ALA A 1 96 ? 47.422 -9.999 -29.996 1.00 74.69 96 ALA A CA 1
ATOM 786 C C . ALA A 1 96 ? 47.451 -10.286 -31.509 1.00 74.69 96 ALA A C 1
ATOM 788 O O . ALA A 1 96 ? 48.493 -10.139 -32.152 1.00 74.69 96 ALA A O 1
ATOM 789 N N . ALA A 1 97 ? 46.302 -10.614 -32.107 1.00 76.12 97 ALA A N 1
ATOM 790 C CA . ALA A 1 97 ? 46.177 -10.810 -33.551 1.00 76.12 97 ALA A CA 1
ATOM 791 C C . ALA A 1 97 ? 46.453 -9.514 -34.335 1.00 76.12 97 ALA A C 1
ATOM 793 O O . ALA A 1 97 ? 47.111 -9.541 -35.377 1.00 76.12 97 ALA A O 1
ATOM 794 N N . LYS A 1 98 ? 46.015 -8.362 -33.808 1.00 72.75 98 LYS A N 1
ATOM 795 C CA . LYS A 1 98 ? 46.283 -7.046 -34.407 1.00 72.75 98 LYS A CA 1
ATOM 796 C C . LYS A 1 98 ? 47.761 -6.647 -34.307 1.00 72.75 98 LYS A C 1
ATOM 798 O O . LYS A 1 98 ? 48.279 -6.047 -35.244 1.00 72.75 98 LYS A O 1
ATOM 803 N N . ALA A 1 99 ? 48.452 -7.021 -33.228 1.00 67.75 99 ALA A N 1
ATOM 804 C CA . ALA A 1 99 ? 49.897 -6.821 -33.088 1.00 67.75 99 ALA A CA 1
ATOM 805 C C . ALA A 1 99 ? 50.709 -7.709 -34.049 1.00 67.75 99 ALA A C 1
ATOM 807 O O . ALA A 1 99 ? 51.706 -7.259 -34.604 1.00 67.75 99 ALA A O 1
ATOM 808 N N . LYS A 1 100 ? 50.251 -8.941 -34.314 1.00 64.75 100 LYS A N 1
ATOM 809 C CA . LYS A 1 100 ? 50.898 -9.872 -35.256 1.00 64.75 100 LYS A CA 1
ATOM 810 C C . LYS A 1 100 ? 50.720 -9.477 -36.732 1.00 64.75 100 LYS A C 1
ATOM 812 O O . LYS A 1 100 ? 51.486 -9.932 -37.574 1.00 64.75 100 LYS A O 1
ATOM 817 N N . LYS A 1 101 ? 49.720 -8.643 -37.047 1.00 59.72 101 LYS A N 1
ATOM 818 C CA . LYS A 1 101 ? 49.382 -8.204 -38.415 1.00 59.72 101 LYS A CA 1
ATOM 819 C C . LYS A 1 101 ? 49.902 -6.800 -38.774 1.00 59.72 101 LYS A C 1
ATOM 821 O O . LYS A 1 101 ? 49.539 -6.288 -39.826 1.00 59.72 101 LYS A O 1
ATOM 826 N N . ARG A 1 102 ? 50.758 -6.193 -37.939 1.00 53.69 102 ARG A N 1
ATOM 827 C CA . ARG A 1 102 ? 51.629 -5.069 -38.335 1.00 53.69 102 ARG A CA 1
ATOM 828 C C . ARG A 1 102 ? 53.019 -5.619 -38.696 1.00 53.69 102 ARG A C 1
ATOM 830 O O . ARG A 1 102 ? 53.849 -5.731 -37.797 1.00 53.69 102 ARG A O 1
ATOM 837 N N . PRO A 1 103 ? 53.276 -6.027 -39.951 1.00 57.25 103 PRO A N 1
ATOM 838 C CA . PRO A 1 103 ? 54.621 -5.909 -40.497 1.00 57.25 103 PRO A CA 1
ATOM 839 C C . PRO A 1 103 ? 54.952 -4.418 -40.698 1.00 57.25 103 PRO A C 1
ATOM 841 O O . PRO A 1 103 ? 54.033 -3.603 -40.805 1.00 57.25 103 PRO A O 1
ATOM 844 N N . ASP A 1 104 ? 56.248 -4.118 -40.654 1.00 52.44 104 ASP A N 1
ATOM 845 C CA . ASP A 1 104 ? 56.891 -2.822 -40.925 1.00 52.44 104 ASP A CA 1
ATOM 846 C C . ASP A 1 104 ? 56.285 -2.081 -42.133 1.00 52.44 104 ASP A C 1
ATOM 848 O O . ASP A 1 104 ? 56.095 -2.738 -43.187 1.00 52.44 104 ASP A O 1
#

Secondary structure (DSSP, 8-state):
---------SSSS--HHHHHHHHHGGGGGGHHHHHHHHHHTTPPPPPTTTSS--HHHHHHHHHHHTT-S-----------THHHHHHHHHHHHHHHHHHHT---